Protein AF-A0A933TVD3-F1 (afdb_monomer_lite)

Secondary structure (DSSP, 8-state):
--HHHHTTSPEE--SSTT--EE---TTTHHHHHHT--S----------TT------SSSTTTT--HHHHHHHHHHHHHH-HHHHHHHHHHTHHHHHHHHHHHHH---GGGT--HHHHHHHHHHHHHHHHTSS-SSPPP--------

Structure (mmCIF, N/CA/C/O backbone):
data_AF-A0A933TVD3-F1
#
_entry.id   AF-A0A933TVD3-F1
#
loop_
_atom_site.group_PDB
_atom_site.id
_atom_site.type_symbol
_atom_site.label_atom_id
_atom_site.label_alt_id
_atom_site.label_comp_id
_atom_site.label_asym_id
_atom_site.label_entity_id
_atom_site.label_seq_id
_atom_site.pdbx_PDB_ins_code
_atom_site.Cartn_x
_atom_site.Cartn_y
_atom_site.Cartn_z
_atom_site.occupancy
_atom_site.B_iso_or_equiv
_atom_site.auth_seq_id
_atom_site.auth_comp_id
_atom_site.auth_asym_id
_atom_site.auth_atom_id
_atom_site.pdbx_PDB_model_num
ATOM 1 N N . MET A 1 1 ? -7.418 5.353 22.417 1.00 79.50 1 MET A N 1
ATOM 2 C CA . MET A 1 1 ? -8.799 5.207 22.916 1.00 79.50 1 MET A CA 1
ATOM 3 C C . MET A 1 1 ? -8.735 5.304 24.426 1.00 79.50 1 MET A C 1
ATOM 5 O O . MET A 1 1 ? -7.787 4.794 25.012 1.00 79.50 1 MET A O 1
ATOM 9 N N . GLN A 1 2 ? -9.725 5.926 25.057 1.00 85.12 2 GLN A N 1
ATOM 10 C CA . GLN A 1 2 ? -9.740 6.105 26.510 1.00 85.12 2 GLN A CA 1
ATOM 11 C C . GLN A 1 2 ? -9.954 4.766 27.234 1.00 85.12 2 GLN A C 1
ATOM 13 O O . GLN A 1 2 ? -10.923 4.059 26.953 1.00 85.12 2 GLN A O 1
ATOM 18 N N . GLU A 1 3 ? -9.098 4.452 28.214 1.00 81.25 3 GLU A N 1
ATOM 19 C CA . GLU A 1 3 ? -9.177 3.216 29.019 1.00 81.25 3 GLU A CA 1
ATOM 20 C C . GLU A 1 3 ? -10.544 3.036 29.700 1.00 81.25 3 GLU A C 1
ATOM 22 O O . GLU A 1 3 ? -11.077 1.931 29.788 1.00 81.25 3 GLU A O 1
ATOM 27 N N . ILE A 1 4 ? -11.155 4.144 30.130 1.00 88.00 4 ILE A N 1
ATOM 28 C CA . ILE A 1 4 ? -12.476 4.146 30.767 1.00 88.00 4 ILE A CA 1
ATOM 29 C C . ILE A 1 4 ? -13.550 3.636 29.798 1.00 88.00 4 ILE A C 1
ATOM 31 O O . ILE A 1 4 ? -14.409 2.851 30.194 1.00 88.00 4 ILE A O 1
ATOM 35 N N . TYR A 1 5 ? -13.499 4.045 28.528 1.00 90.75 5 TYR A N 1
ATOM 36 C CA . TYR A 1 5 ? -14.510 3.673 27.543 1.00 90.75 5 TYR A CA 1
ATOM 37 C C . TYR A 1 5 ? -14.420 2.189 27.172 1.00 90.75 5 TYR A C 1
ATOM 39 O O . TYR A 1 5 ? -15.427 1.484 27.228 1.00 90.75 5 TYR A O 1
ATOM 47 N N . ILE A 1 6 ? -13.211 1.696 26.871 1.00 90.19 6 ILE A N 1
ATOM 48 C CA . ILE A 1 6 ? -13.007 0.296 26.468 1.00 90.19 6 ILE A CA 1
ATOM 49 C C . ILE A 1 6 ? -13.354 -0.691 27.596 1.00 90.19 6 ILE A C 1
ATOM 51 O O . ILE A 1 6 ? -13.834 -1.786 27.321 1.00 90.19 6 ILE A O 1
ATOM 55 N N . SER A 1 7 ? -13.209 -0.285 28.867 1.00 90.12 7 SER A N 1
ATOM 56 C CA . SER A 1 7 ? -13.529 -1.122 30.038 1.00 90.12 7 SER A CA 1
ATOM 57 C C . SER A 1 7 ? -15.007 -1.524 30.159 1.00 90.12 7 SER A C 1
ATOM 59 O O . SER A 1 7 ? -15.335 -2.433 30.922 1.00 90.12 7 SER A O 1
ATOM 61 N N . ARG A 1 8 ? -15.903 -0.871 29.403 1.00 92.44 8 ARG A N 1
ATOM 62 C CA . ARG A 1 8 ? -17.331 -1.219 29.314 1.00 92.44 8 ARG A CA 1
ATOM 63 C C . ARG A 1 8 ? -17.570 -2.535 28.571 1.00 92.44 8 ARG A C 1
ATOM 65 O O . ARG A 1 8 ? -18.613 -3.153 28.770 1.00 92.44 8 ARG A O 1
ATOM 72 N N . PHE A 1 9 ? -16.630 -2.944 27.721 1.00 92.62 9 PHE A N 1
ATOM 73 C CA . PHE A 1 9 ? -16.721 -4.158 26.920 1.00 92.62 9 PHE A CA 1
ATOM 74 C C . PHE A 1 9 ? -15.899 -5.279 27.560 1.00 92.62 9 PHE A C 1
ATOM 76 O O . PHE A 1 9 ? -14.809 -5.061 28.089 1.00 92.62 9 PHE A O 1
ATOM 83 N N . GLU A 1 10 ? -16.418 -6.504 27.512 1.00 90.94 10 GLU A N 1
ATOM 84 C CA . GLU A 1 10 ? -15.712 -7.667 28.044 1.00 90.94 10 GLU A CA 1
ATOM 85 C C . GLU A 1 10 ? -14.478 -7.975 27.186 1.00 90.94 10 GLU A C 1
ATOM 87 O O . GLU A 1 10 ? -14.599 -8.252 25.991 1.00 90.94 10 GLU A O 1
ATOM 92 N N . ARG A 1 11 ? -13.297 -7.958 27.814 1.00 90.06 11 ARG A N 1
ATOM 93 C CA . ARG A 1 11 ? -12.046 -8.423 27.208 1.00 90.06 11 ARG A CA 1
ATOM 94 C C . ARG A 1 11 ? -12.039 -9.943 27.170 1.00 90.06 11 ARG A C 1
ATOM 96 O O . ARG A 1 11 ? -12.196 -10.592 28.206 1.00 90.06 11 ARG A O 1
ATOM 103 N N . ARG A 1 12 ? -11.801 -10.510 25.994 1.00 90.00 12 ARG A N 1
ATOM 104 C CA . ARG A 1 12 ? -11.774 -11.956 25.774 1.00 90.00 12 ARG A CA 1
ATOM 105 C C . ARG A 1 12 ? -10.486 -12.374 25.078 1.00 90.00 12 ARG A C 1
ATOM 107 O O . ARG A 1 12 ? -9.921 -11.621 24.297 1.00 90.00 12 ARG A O 1
ATOM 114 N N . VAL A 1 13 ? -10.052 -13.600 25.347 1.00 88.56 13 VAL A N 1
ATOM 115 C CA . VAL A 1 13 ? -8.983 -14.287 24.610 1.00 88.56 13 VAL A CA 1
ATOM 116 C C . VAL A 1 13 ? -9.616 -15.553 24.051 1.00 88.56 13 VAL A C 1
ATOM 118 O O . VAL A 1 13 ? -9.774 -16.539 24.769 1.00 88.56 13 VAL A O 1
ATOM 121 N N . VAL A 1 14 ? -10.095 -15.484 22.809 1.00 82.12 14 VAL A N 1
ATOM 122 C CA . VAL A 1 14 ? -10.831 -16.586 22.156 1.00 82.12 14 VAL A CA 1
ATOM 123 C C . VAL A 1 14 ? -9.992 -17.334 21.112 1.00 82.12 14 VAL A C 1
ATOM 125 O O . VAL A 1 14 ? -10.463 -18.322 20.552 1.00 82.12 14 VAL A O 1
ATOM 128 N N . GLY A 1 15 ? -8.744 -16.903 20.895 1.00 78.81 15 GLY A N 1
ATOM 129 C CA . GLY A 1 15 ? -7.758 -17.527 20.012 1.00 78.81 15 GLY A CA 1
ATOM 130 C C . GLY A 1 15 ? -6.432 -17.809 20.725 1.00 78.81 15 GLY A C 1
ATOM 131 O O . GLY A 1 15 ? -6.414 -18.307 21.854 1.00 78.81 15 GLY A O 1
ATOM 132 N N . GLY A 1 16 ? -5.315 -17.508 20.059 1.00 76.12 16 GLY A N 1
ATOM 133 C CA . GLY A 1 16 ? -3.992 -17.539 20.681 1.00 76.12 16 GLY A CA 1
ATOM 134 C C . GLY A 1 16 ? -3.865 -16.519 21.819 1.00 76.12 16 GLY A C 1
ATOM 135 O O . GLY A 1 16 ? -4.622 -15.550 21.892 1.00 76.12 16 GLY A O 1
ATOM 136 N N . ARG A 1 17 ? -2.926 -16.747 22.745 1.00 80.31 17 ARG A N 1
ATOM 137 C CA . ARG A 1 17 ? -2.745 -15.901 23.948 1.00 80.31 17 ARG A CA 1
ATOM 138 C C . ARG A 1 17 ? -2.288 -14.480 23.606 1.00 80.31 17 ARG A C 1
ATOM 140 O O . ARG A 1 17 ? -2.377 -13.597 24.450 1.00 80.31 17 ARG A O 1
ATOM 147 N N . GLU A 1 18 ? -1.792 -14.299 22.393 1.00 81.00 18 GLU A N 1
ATOM 148 C CA . GLU A 1 18 ? -1.353 -13.060 21.771 1.00 81.00 18 GLU A CA 1
ATOM 149 C C . GLU A 1 18 ? -2.507 -12.184 21.257 1.00 81.00 18 GLU A C 1
ATOM 151 O O . GLU A 1 18 ? -2.294 -11.007 20.972 1.00 81.00 18 GLU A O 1
ATOM 156 N N . HIS A 1 19 ? -3.726 -12.728 21.150 1.00 81.44 19 HIS A N 1
ATOM 157 C CA . HIS A 1 19 ? -4.873 -12.022 20.587 1.00 81.44 19 HIS A CA 1
ATOM 158 C C . HIS A 1 19 ? -5.955 -11.766 21.631 1.00 81.44 19 HIS A C 1
ATOM 160 O O . HIS A 1 19 ? -6.497 -12.679 22.257 1.00 81.44 19 HIS A O 1
ATOM 166 N N . GLU A 1 20 ? -6.301 -10.493 21.775 1.00 88.25 20 GLU A N 1
ATOM 167 C CA . GLU A 1 20 ? -7.333 -10.025 22.685 1.00 88.25 20 GLU A CA 1
ATOM 168 C C . GLU A 1 20 ? -8.449 -9.369 21.896 1.00 88.25 20 GLU A C 1
ATOM 170 O O . GLU A 1 20 ? -8.211 -8.588 20.977 1.00 88.25 20 GLU A O 1
ATOM 175 N N . GLU A 1 21 ? -9.678 -9.680 22.276 1.00 90.69 21 GLU A N 1
ATOM 176 C CA . GLU A 1 21 ? -10.865 -9.254 21.562 1.00 90.69 21 GLU A CA 1
ATOM 177 C C . GLU A 1 21 ? -11.835 -8.543 22.497 1.00 90.69 21 GLU A C 1
ATOM 179 O O . GLU A 1 21 ? -12.071 -8.972 23.630 1.00 90.69 21 GLU A O 1
ATOM 184 N N . PHE A 1 22 ? -12.444 -7.481 21.978 1.00 91.00 22 PHE A N 1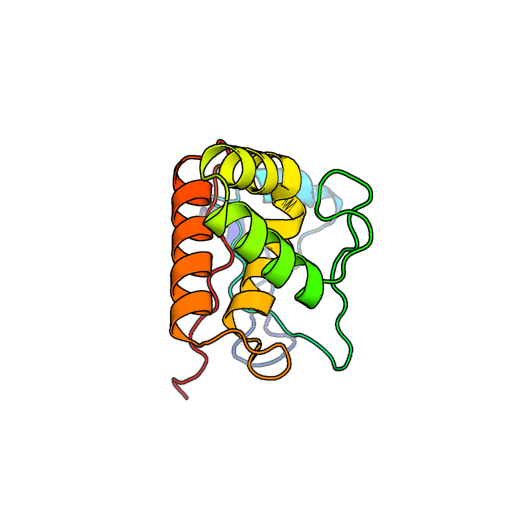
ATOM 185 C CA . PHE A 1 22 ? -13.607 -6.830 22.565 1.00 91.00 22 PHE A CA 1
ATOM 186 C C . PHE A 1 22 ? -14.784 -7.022 21.618 1.00 91.00 22 PHE A C 1
ATOM 188 O O . PHE A 1 22 ? -14.695 -6.716 20.429 1.00 91.00 22 PHE A O 1
ATOM 195 N N . TRP A 1 23 ? -15.889 -7.552 22.133 1.00 92.06 23 TRP A N 1
ATOM 196 C CA . TRP A 1 23 ? -17.082 -7.802 21.330 1.00 92.06 23 TRP A CA 1
ATOM 197 C C . TRP A 1 23 ? -18.045 -6.630 21.479 1.00 92.06 23 TRP A C 1
ATOM 199 O O . TRP A 1 23 ? -18.711 -6.484 22.502 1.00 92.06 23 TRP A O 1
ATOM 209 N N . ILE A 1 24 ? -18.082 -5.781 20.454 1.00 92.75 24 ILE A N 1
ATOM 210 C CA . ILE A 1 24 ? -18.886 -4.558 20.437 1.00 92.75 24 ILE A CA 1
ATOM 211 C C . ILE A 1 24 ? -20.259 -4.868 19.825 1.00 92.75 24 ILE A C 1
ATOM 213 O O . ILE A 1 24 ? -20.307 -5.408 18.713 1.00 92.75 24 ILE A O 1
ATOM 217 N N . PRO A 1 25 ? -21.377 -4.545 20.502 1.00 94.31 25 PRO A N 1
ATOM 218 C CA . PRO A 1 25 ? -22.705 -4.641 19.906 1.00 94.31 25 PRO A CA 1
ATOM 219 C C . PRO A 1 25 ? -22.787 -3.846 18.598 1.00 94.31 25 PRO A C 1
ATOM 221 O O . PRO A 1 25 ? -22.247 -2.745 18.487 1.00 94.31 25 PRO A O 1
ATOM 224 N N . ALA A 1 26 ? -23.453 -4.406 17.586 1.00 95.06 26 ALA A N 1
ATOM 225 C CA . ALA A 1 26 ? -23.484 -3.819 16.244 1.00 95.06 26 ALA A CA 1
ATOM 226 C C . ALA A 1 26 ? -24.103 -2.406 16.221 1.00 95.06 26 ALA A C 1
ATOM 228 O O . ALA A 1 26 ? -23.708 -1.563 15.416 1.00 95.06 26 ALA A O 1
ATOM 229 N N . ASP A 1 27 ? -25.054 -2.146 17.112 1.00 95.81 27 ASP A N 1
ATOM 230 C CA . ASP A 1 27 ? -25.714 -0.860 17.331 1.00 95.81 27 ASP A CA 1
ATOM 231 C C . ASP A 1 27 ? -24.819 0.182 18.027 1.00 95.81 27 ASP A C 1
ATOM 233 O O . ASP A 1 27 ? -25.010 1.380 17.813 1.00 95.81 27 ASP A O 1
ATOM 237 N N . GLU A 1 28 ? -23.792 -0.248 18.765 1.00 95.00 28 GLU A N 1
ATOM 238 C CA . GLU A 1 28 ? -22.808 0.628 19.420 1.00 95.00 28 GLU A CA 1
ATOM 239 C C . GLU A 1 28 ? -21.582 0.934 18.534 1.00 95.00 28 GLU A C 1
ATOM 241 O O . GLU A 1 28 ? -20.780 1.802 18.876 1.00 95.00 28 GLU A O 1
ATOM 246 N N . LEU A 1 29 ? -21.430 0.292 17.364 1.00 92.94 29 LEU A N 1
ATOM 247 C CA . LEU A 1 29 ? -20.234 0.424 16.508 1.00 92.94 29 LEU A CA 1
ATOM 248 C C . LEU A 1 29 ? -19.903 1.868 16.109 1.00 92.94 29 LEU A C 1
ATOM 250 O O . LEU A 1 29 ? -18.732 2.237 16.046 1.00 92.94 29 LEU A O 1
ATOM 254 N N . ASN A 1 30 ? -20.912 2.697 15.835 1.00 93.94 30 ASN A N 1
ATOM 255 C CA . ASN A 1 30 ? -20.679 4.098 15.475 1.00 93.94 30 ASN A CA 1
ATOM 256 C C . ASN A 1 30 ? -20.116 4.902 16.656 1.00 93.94 30 ASN A C 1
ATOM 258 O O . ASN A 1 30 ? -19.183 5.685 16.474 1.00 93.94 30 ASN A O 1
ATOM 262 N N . GLU A 1 31 ? -20.657 4.691 17.860 1.00 94.19 31 GLU A N 1
ATOM 263 C CA . GLU A 1 31 ? -20.141 5.307 19.085 1.00 94.19 31 GLU A CA 1
ATOM 264 C C . GLU A 1 31 ? -18.722 4.802 19.355 1.00 94.19 31 GLU A C 1
ATOM 266 O O . GLU A 1 31 ? -17.815 5.608 19.560 1.00 94.19 31 GLU A O 1
ATOM 271 N N . PHE A 1 32 ? -18.499 3.493 19.252 1.00 93.44 32 PHE A N 1
ATOM 272 C CA . PHE A 1 32 ? -17.188 2.884 19.444 1.00 93.44 32 PHE A CA 1
ATOM 273 C C . PHE A 1 32 ? -16.133 3.471 18.501 1.00 93.44 32 PHE A C 1
ATOM 275 O O . PHE A 1 32 ? -15.078 3.919 18.952 1.00 93.44 32 PHE A O 1
ATOM 282 N N . ASN A 1 33 ? -16.445 3.557 17.204 1.00 92.00 33 ASN A N 1
ATOM 283 C CA . ASN A 1 33 ? -15.545 4.123 16.200 1.00 92.00 33 ASN A CA 1
ATOM 284 C C . ASN A 1 33 ? -15.188 5.587 16.492 1.00 92.00 33 ASN A C 1
ATOM 286 O O . ASN A 1 33 ? -14.063 5.999 16.220 1.00 92.00 33 ASN A O 1
ATOM 290 N N . SER A 1 34 ? -16.103 6.367 17.083 1.00 91.88 34 SER A N 1
ATOM 291 C CA . SER A 1 34 ? -15.826 7.761 17.464 1.00 91.88 34 SER A CA 1
ATOM 292 C C . SER A 1 34 ? -14.842 7.906 18.634 1.00 91.88 34 SER A C 1
ATOM 294 O O . SER A 1 34 ? -14.249 8.970 18.799 1.00 91.88 34 SER A O 1
ATOM 296 N N . HIS A 1 35 ? -14.637 6.840 19.416 1.00 92.56 35 HIS A N 1
ATOM 297 C CA . HIS A 1 35 ? -13.692 6.798 20.535 1.00 92.56 35 HIS A CA 1
ATOM 298 C C . HIS A 1 35 ? -12.318 6.220 20.150 1.00 92.56 35 HIS A C 1
ATOM 300 O O . HIS A 1 35 ? -11.411 6.179 20.991 1.00 92.56 35 HIS A O 1
ATOM 306 N N . ILE A 1 36 ? -12.137 5.756 18.906 1.00 90.00 36 ILE A N 1
ATOM 307 C CA . ILE A 1 36 ? -10.821 5.351 18.401 1.00 90.00 36 ILE A CA 1
ATOM 308 C C . ILE A 1 36 ? -9.945 6.605 18.324 1.00 90.00 36 ILE A C 1
ATOM 310 O O . ILE A 1 36 ? -10.275 7.580 17.657 1.00 90.00 36 ILE A O 1
ATOM 314 N N . GLU A 1 37 ? -8.814 6.572 19.025 1.00 89.19 37 GLU A N 1
ATOM 315 C CA . GLU A 1 37 ? -7.814 7.640 18.977 1.00 89.19 37 GLU A CA 1
ATOM 316 C C . GLU A 1 37 ? -6.616 7.131 18.183 1.00 89.19 37 GLU A C 1
ATOM 318 O O . GLU A 1 37 ? -6.153 6.015 18.423 1.00 89.19 37 GLU A O 1
ATOM 323 N N . GLY A 1 38 ? -6.102 7.956 17.273 1.00 86.50 38 GLY A N 1
ATOM 324 C CA . GLY A 1 38 ? -5.051 7.555 16.340 1.00 86.50 38 GLY A CA 1
ATOM 325 C C . GLY A 1 38 ? -5.603 6.908 15.068 1.00 86.50 38 GLY A C 1
ATOM 326 O O . GLY A 1 38 ? -6.799 6.963 14.787 1.00 86.50 38 GLY A O 1
ATOM 327 N N . CYS A 1 39 ? -4.705 6.337 14.269 1.00 86.31 39 CYS A N 1
ATOM 328 C CA . CYS A 1 39 ? -5.054 5.651 13.027 1.00 86.31 39 CYS A CA 1
ATOM 329 C C . CYS A 1 39 ? -5.077 4.137 13.246 1.00 86.31 39 CYS A C 1
ATOM 331 O O . CYS A 1 39 ? -4.295 3.610 14.033 1.00 86.31 39 CYS A O 1
ATOM 333 N N . ILE A 1 40 ? -5.941 3.439 12.510 1.00 87.38 40 ILE A N 1
ATOM 334 C CA . ILE A 1 40 ? -5.839 1.986 12.367 1.00 87.38 40 ILE A CA 1
ATOM 335 C C . ILE A 1 40 ? -4.642 1.707 11.456 1.00 87.38 40 ILE A C 1
ATOM 337 O O . ILE A 1 40 ? -4.568 2.242 10.347 1.00 87.38 40 ILE A O 1
ATOM 341 N N . GLU A 1 41 ? -3.705 0.892 11.930 1.00 88.38 41 GLU A N 1
ATOM 342 C CA . GLU A 1 41 ? -2.495 0.523 11.197 1.00 88.38 41 GLU A CA 1
ATOM 343 C C . GLU A 1 41 ? -2.556 -0.946 10.763 1.00 88.38 41 GLU A C 1
ATOM 345 O O . GLU A 1 41 ? -3.170 -1.781 11.424 1.00 88.38 41 GLU A O 1
ATOM 350 N N . VAL A 1 42 ? -1.920 -1.252 9.632 1.00 91.06 42 VAL A N 1
ATOM 351 C CA . VAL A 1 42 ? -1.696 -2.627 9.170 1.00 91.06 42 VAL A CA 1
ATOM 352 C C . VAL A 1 42 ? -0.297 -3.037 9.614 1.00 91.06 42 VAL A C 1
ATOM 354 O O . VAL A 1 42 ? 0.683 -2.439 9.157 1.00 91.06 42 VAL A O 1
ATOM 357 N N . ASP A 1 43 ? -0.223 -4.038 10.489 1.00 89.38 43 ASP A N 1
ATOM 358 C CA . ASP A 1 43 ? 1.002 -4.533 11.129 1.00 89.38 43 ASP A CA 1
ATOM 359 C C . ASP A 1 43 ? 1.557 -5.820 10.494 1.00 89.38 43 ASP A C 1
ATOM 361 O O . ASP A 1 43 ? 2.752 -6.101 10.605 1.00 89.38 43 ASP A O 1
ATOM 365 N N . ALA A 1 44 ? 0.710 -6.580 9.800 1.00 90.31 44 ALA A N 1
ATOM 366 C CA . ALA A 1 44 ? 1.060 -7.793 9.073 1.00 90.31 44 ALA A CA 1
ATOM 367 C C . ALA A 1 44 ? 0.216 -7.940 7.797 1.00 90.31 44 ALA A C 1
ATOM 369 O O . ALA A 1 44 ? -0.946 -7.533 7.735 1.00 90.31 44 ALA A O 1
ATOM 370 N N . ALA A 1 45 ? 0.798 -8.558 6.770 1.00 92.94 45 ALA A N 1
ATOM 371 C CA . ALA A 1 45 ? 0.106 -8.924 5.542 1.00 92.94 45 ALA A CA 1
ATOM 372 C C . ALA A 1 45 ? 0.557 -10.319 5.099 1.00 92.94 45 ALA A C 1
ATOM 374 O O . ALA A 1 45 ? 1.722 -10.668 5.235 1.00 92.94 45 ALA A O 1
ATOM 375 N N . TYR A 1 46 ? -0.371 -11.118 4.574 1.00 92.12 46 TYR A N 1
ATOM 376 C CA . TYR A 1 46 ? -0.105 -12.506 4.198 1.00 92.12 46 TYR A CA 1
ATOM 377 C C . TYR A 1 46 ? -0.537 -12.743 2.755 1.00 92.12 46 TYR A C 1
ATOM 379 O O . TYR A 1 46 ? -1.702 -12.548 2.399 1.00 92.12 46 TYR A O 1
ATOM 387 N N . PHE A 1 47 ? 0.401 -13.188 1.919 1.00 94.00 47 PHE A N 1
ATOM 388 C CA . PHE A 1 47 ? 0.193 -13.331 0.481 1.00 94.00 47 PHE A CA 1
ATOM 389 C C . PHE A 1 47 ? 0.271 -14.798 0.059 1.00 94.00 47 PHE A C 1
ATOM 391 O O . PHE A 1 47 ? 1.288 -15.469 0.221 1.00 94.00 47 PHE A O 1
ATOM 398 N N . GLY A 1 48 ? -0.829 -15.312 -0.492 1.00 92.38 48 GLY A N 1
ATOM 399 C CA . GLY A 1 48 ? -0.898 -16.680 -0.998 1.00 92.38 48 GLY A CA 1
ATOM 400 C C . GLY A 1 48 ? -0.160 -16.871 -2.326 1.00 92.38 48 GLY A C 1
ATOM 401 O O . GLY A 1 48 ? 0.140 -15.922 -3.055 1.00 92.38 48 GLY A O 1
ATOM 402 N N . ARG A 1 49 ? 0.075 -18.135 -2.696 1.00 92.19 49 ARG A N 1
ATOM 403 C CA . ARG A 1 49 ? 0.625 -18.481 -4.013 1.00 92.19 49 ARG A CA 1
ATOM 404 C C . ARG A 1 49 ? -0.278 -17.938 -5.124 1.00 92.19 49 ARG A C 1
ATOM 406 O O . ARG A 1 49 ? -1.471 -18.221 -5.141 1.00 92.19 49 ARG A O 1
ATOM 413 N N . GLY A 1 50 ? 0.311 -17.220 -6.079 1.00 91.44 50 GLY A N 1
ATOM 414 C CA . GLY A 1 50 ? -0.432 -16.631 -7.196 1.00 91.44 50 GLY A CA 1
ATOM 415 C C . GLY A 1 50 ? -1.214 -15.370 -6.824 1.00 91.44 50 GLY A C 1
ATOM 416 O O . GLY A 1 50 ? -2.140 -15.007 -7.545 1.00 91.44 50 GLY A O 1
ATOM 417 N N . PHE A 1 51 ? -0.865 -14.710 -5.714 1.00 96.12 51 PHE A N 1
ATOM 418 C CA . PHE A 1 51 ? -1.399 -13.395 -5.383 1.00 96.12 51 PHE A CA 1
ATOM 419 C C . PHE A 1 51 ? -1.200 -12.420 -6.553 1.00 96.12 51 PHE A C 1
ATOM 421 O O . PHE A 1 51 ? -0.076 -12.123 -6.949 1.00 96.12 51 PHE A O 1
ATOM 428 N N . ALA A 1 52 ? -2.309 -11.933 -7.109 1.00 96.50 52 ALA A N 1
ATOM 429 C CA . ALA A 1 52 ? -2.304 -10.965 -8.204 1.00 96.50 52 ALA A CA 1
ATOM 430 C C . ALA A 1 52 ? -2.496 -9.518 -7.720 1.00 96.50 52 ALA A C 1
ATOM 432 O O . ALA A 1 52 ? -2.193 -8.586 -8.461 1.00 96.50 52 ALA A O 1
ATOM 433 N N . GLY A 1 53 ? -2.989 -9.328 -6.492 1.00 96.25 53 GLY A N 1
ATOM 434 C CA . GLY A 1 53 ? -3.424 -8.028 -5.988 1.00 96.25 53 GLY A CA 1
ATOM 435 C C . GLY A 1 53 ? -4.697 -7.496 -6.658 1.00 96.25 53 GLY A C 1
ATOM 436 O O . GLY A 1 53 ? -5.337 -8.161 -7.474 1.00 96.25 53 GLY A O 1
ATOM 437 N N . GLU A 1 54 ? -5.081 -6.276 -6.292 1.00 96.56 54 GLU A N 1
ATOM 438 C CA . GLU A 1 54 ? -6.029 -5.459 -7.044 1.00 96.56 54 GLU A CA 1
ATOM 439 C C . GLU A 1 54 ? -5.505 -5.228 -8.467 1.00 96.56 54 GLU A C 1
ATOM 441 O O . GLU A 1 54 ? -4.339 -4.890 -8.660 1.00 96.56 54 GLU A O 1
ATOM 446 N N . ILE A 1 55 ? -6.380 -5.372 -9.464 1.00 97.94 55 ILE A N 1
ATOM 447 C CA . ILE A 1 55 ? -6.075 -5.068 -10.864 1.00 97.94 55 ILE A CA 1
ATOM 448 C C . ILE A 1 55 ? -6.727 -3.726 -11.218 1.00 97.94 55 ILE A C 1
ATOM 450 O O . ILE A 1 55 ? -7.946 -3.683 -11.416 1.00 97.94 55 ILE A O 1
ATOM 454 N N . PRO A 1 56 ? -5.960 -2.625 -11.317 1.00 97.19 56 PRO A N 1
ATOM 455 C CA . PRO A 1 56 ? -6.521 -1.313 -11.598 1.00 97.19 56 PRO A CA 1
ATOM 456 C C . PRO A 1 56 ? -7.149 -1.269 -12.988 1.00 97.19 56 PRO A C 1
ATOM 458 O O . PRO A 1 56 ? -6.724 -1.959 -13.919 1.00 97.19 56 PRO A O 1
ATOM 461 N N . THR A 1 57 ? -8.146 -0.408 -13.163 1.00 96.69 57 THR A N 1
ATOM 462 C CA . THR A 1 57 ? -8.822 -0.197 -14.455 1.00 96.69 57 THR A CA 1
ATOM 463 C C . THR A 1 57 ? -8.397 1.099 -15.150 1.00 96.69 57 THR A C 1
ATOM 465 O O . THR A 1 57 ? -8.828 1.358 -16.278 1.00 96.69 57 THR A O 1
ATOM 468 N N . ALA A 1 58 ? -7.527 1.889 -14.516 1.00 93.75 58 ALA A N 1
ATOM 469 C CA . ALA A 1 58 ? -7.136 3.228 -14.941 1.00 93.75 58 ALA A CA 1
ATOM 470 C C . ALA A 1 58 ? -5.613 3.434 -14.924 1.00 93.75 58 ALA A C 1
ATOM 472 O O . ALA A 1 58 ? -4.883 2.671 -14.292 1.00 93.75 58 ALA A O 1
ATOM 473 N N . LEU A 1 59 ? -5.180 4.502 -15.604 1.00 94.94 59 LEU A N 1
ATOM 474 C CA . LEU A 1 59 ? -3.788 4.954 -15.712 1.00 94.94 59 LEU A CA 1
ATOM 475 C C . LEU A 1 59 ? -2.821 3.861 -16.206 1.00 94.94 59 LEU A C 1
ATOM 477 O O . LEU A 1 59 ? -3.236 2.912 -16.881 1.00 94.94 59 LEU A O 1
ATOM 481 N N . ASN A 1 60 ? -1.526 4.018 -15.932 1.00 96.94 60 ASN A N 1
ATOM 482 C CA . ASN A 1 60 ? -0.495 3.112 -16.425 1.00 96.94 60 ASN A CA 1
ATOM 483 C C . ASN A 1 60 ? -0.563 1.742 -15.735 1.00 96.94 60 ASN A C 1
ATOM 485 O O . ASN A 1 60 ? -0.225 0.728 -16.356 1.00 96.94 60 ASN A O 1
ATOM 489 N N . LEU A 1 61 ? -1.083 1.676 -14.504 1.00 97.69 61 LEU A N 1
ATOM 490 C CA . LEU A 1 61 ? -1.291 0.415 -13.780 1.00 97.69 61 LEU A CA 1
ATOM 491 C C . LEU A 1 61 ? -2.473 -0.424 -14.292 1.00 97.69 61 LEU A C 1
ATOM 493 O O . LEU A 1 61 ? -2.652 -1.564 -13.857 1.00 97.69 61 LEU A O 1
ATOM 497 N N . LYS A 1 62 ? -3.263 0.089 -15.245 1.00 98.00 62 LYS A N 1
ATOM 498 C CA . LYS A 1 62 ? -4.415 -0.622 -15.807 1.00 98.00 62 LYS A CA 1
ATOM 499 C C . LYS A 1 62 ? -4.061 -2.041 -16.268 1.00 98.00 62 LYS A C 1
ATOM 501 O O . LYS A 1 62 ? -3.161 -2.232 -17.092 1.00 98.00 62 LYS A O 1
ATOM 506 N N . GLY A 1 63 ? -4.828 -3.021 -15.788 1.00 98.25 63 GLY A N 1
ATOM 507 C CA . GLY A 1 63 ? -4.733 -4.426 -16.198 1.00 98.25 63 GLY A CA 1
ATOM 508 C C . GLY A 1 63 ? -3.472 -5.152 -15.719 1.00 98.25 63 GLY A C 1
ATOM 509 O O . GLY A 1 63 ? -3.193 -6.250 -16.200 1.00 98.25 63 GLY A O 1
ATOM 510 N N . LYS A 1 64 ? -2.690 -4.547 -14.819 1.00 98.31 64 LYS A N 1
ATOM 511 C CA . LYS A 1 64 ? -1.452 -5.125 -14.288 1.00 98.31 64 LYS A CA 1
ATOM 512 C C . LYS A 1 64 ? -1.711 -5.742 -12.922 1.00 98.31 64 LYS A C 1
ATOM 514 O O . LYS A 1 64 ? -2.390 -5.135 -12.103 1.00 98.31 64 LYS A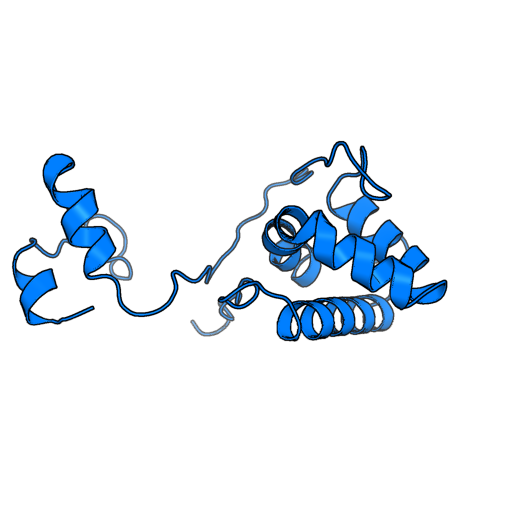 O 1
ATOM 519 N N . ASP A 1 65 ? -1.161 -6.930 -12.701 1.00 98.06 65 ASP A N 1
ATOM 520 C CA . ASP A 1 65 ? -1.039 -7.538 -11.372 1.00 98.06 65 ASP A CA 1
ATOM 521 C C . ASP A 1 65 ? 0.041 -6.830 -10.545 1.00 98.06 65 ASP A C 1
ATOM 523 O O . ASP A 1 65 ? 0.803 -6.018 -11.075 1.00 98.06 65 ASP A O 1
ATOM 527 N N . ALA A 1 66 ? 0.108 -7.126 -9.248 1.00 97.75 66 ALA A N 1
ATOM 528 C CA . ALA A 1 66 ? 1.036 -6.491 -8.318 1.00 97.75 66 ALA A CA 1
ATOM 529 C C . ALA A 1 66 ? 2.500 -6.552 -8.796 1.00 97.75 66 ALA A C 1
ATOM 531 O O . ALA A 1 66 ? 3.235 -5.583 -8.610 1.00 97.75 66 ALA A O 1
ATOM 532 N N . ILE A 1 67 ? 2.914 -7.634 -9.466 1.00 97.50 67 ILE A N 1
ATOM 533 C CA . ILE A 1 67 ? 4.275 -7.772 -10.002 1.00 97.50 67 ILE A CA 1
ATOM 534 C C . ILE A 1 67 ? 4.498 -6.790 -11.156 1.00 97.50 67 ILE A C 1
ATOM 536 O O . ILE A 1 67 ? 5.424 -5.976 -11.129 1.00 97.50 67 ILE A O 1
ATOM 540 N N . LYS A 1 68 ? 3.609 -6.807 -12.154 1.00 98.12 68 LYS A N 1
ATOM 541 C CA . LYS A 1 68 ? 3.681 -5.906 -13.316 1.00 98.12 68 LYS A CA 1
ATOM 542 C C . LYS A 1 68 ? 3.494 -4.442 -12.932 1.00 98.12 68 LYS A C 1
ATOM 544 O O . LYS A 1 68 ? 4.004 -3.566 -13.626 1.00 98.12 68 LYS A O 1
ATOM 549 N N . GLN A 1 69 ? 2.744 -4.157 -11.870 1.00 98.31 69 GLN A N 1
ATOM 550 C CA . GLN A 1 69 ? 2.597 -2.805 -11.339 1.00 98.31 69 GLN A CA 1
ATOM 551 C C . GLN A 1 69 ? 3.935 -2.270 -10.836 1.00 98.31 69 GLN A C 1
ATOM 553 O O . GLN A 1 69 ? 4.286 -1.146 -11.180 1.00 98.31 69 GLN A O 1
ATOM 558 N N . PHE A 1 70 ? 4.697 -3.073 -10.088 1.00 98.25 70 PHE A N 1
ATOM 559 C CA . PHE A 1 70 ? 5.997 -2.659 -9.563 1.00 98.25 70 PHE A CA 1
ATOM 560 C C . PHE A 1 70 ? 6.991 -2.342 -10.689 1.00 98.25 70 PHE A C 1
ATOM 562 O O . PHE A 1 70 ? 7.601 -1.274 -10.694 1.00 98.25 70 PHE A O 1
ATOM 569 N N . ASP A 1 71 ? 7.076 -3.205 -11.706 1.00 97.94 71 ASP A N 1
ATOM 570 C CA . ASP A 1 71 ? 7.927 -2.950 -12.877 1.00 97.94 71 ASP A CA 1
ATOM 571 C C . ASP A 1 71 ? 7.465 -1.718 -13.678 1.00 97.94 71 ASP A C 1
ATOM 573 O O . ASP A 1 71 ? 8.275 -0.894 -14.099 1.00 97.94 71 ASP A O 1
ATOM 577 N N . CYS A 1 72 ? 6.150 -1.524 -13.822 1.00 98.00 72 CYS A N 1
ATOM 578 C CA . CYS A 1 72 ? 5.594 -0.328 -14.454 1.00 98.00 72 CYS A CA 1
ATOM 579 C C . CYS A 1 72 ? 5.970 0.949 -13.689 1.00 98.00 72 CYS A C 1
ATOM 581 O O . CYS A 1 72 ? 6.371 1.933 -14.307 1.00 98.00 72 CYS A O 1
ATOM 583 N N . LEU A 1 73 ? 5.864 0.940 -12.358 1.00 98.19 73 LEU A N 1
ATOM 584 C CA . LEU A 1 73 ? 6.248 2.069 -11.512 1.00 98.19 73 LEU A CA 1
ATOM 585 C C . LEU A 1 73 ? 7.745 2.371 -11.618 1.00 98.19 73 LEU A C 1
ATOM 587 O O . LEU A 1 73 ? 8.104 3.542 -11.709 1.00 98.19 73 LEU A O 1
ATOM 591 N N . ARG A 1 74 ? 8.598 1.341 -11.684 1.00 97.50 74 ARG A N 1
ATOM 592 C CA . ARG A 1 74 ? 10.040 1.490 -11.928 1.00 97.50 74 ARG A CA 1
ATOM 593 C C . ARG A 1 74 ? 10.312 2.204 -13.252 1.00 97.50 74 ARG A C 1
ATOM 595 O O . ARG A 1 74 ? 11.046 3.183 -13.281 1.00 97.50 74 ARG A O 1
ATOM 602 N N . ILE A 1 75 ? 9.677 1.752 -14.336 1.00 97.12 75 ILE A N 1
ATOM 603 C CA . ILE A 1 75 ? 9.836 2.353 -15.670 1.00 97.12 75 ILE A CA 1
ATOM 604 C C . ILE A 1 75 ? 9.399 3.824 -15.665 1.00 97.12 75 ILE A C 1
ATOM 606 O O . ILE A 1 75 ? 10.073 4.668 -16.253 1.00 97.12 75 ILE A O 1
ATOM 610 N N . ILE A 1 76 ? 8.288 4.145 -14.996 1.00 97.62 76 ILE A N 1
ATOM 611 C CA . ILE A 1 76 ? 7.817 5.530 -14.877 1.00 97.62 76 ILE A CA 1
ATOM 612 C C . ILE A 1 76 ? 8.808 6.363 -14.050 1.00 97.62 76 ILE A C 1
ATOM 614 O O . ILE A 1 76 ? 9.122 7.483 -14.444 1.00 97.62 76 ILE A O 1
ATOM 618 N N . ALA A 1 77 ? 9.325 5.822 -12.943 1.00 97.06 77 ALA A N 1
ATOM 619 C CA . ALA A 1 77 ? 10.304 6.488 -12.084 1.00 97.06 77 ALA A CA 1
ATOM 620 C C . ALA A 1 77 ? 11.613 6.817 -12.821 1.00 97.06 77 ALA A C 1
ATOM 622 O O . ALA A 1 77 ? 12.114 7.933 -12.682 1.00 97.06 77 ALA A O 1
ATOM 623 N N . ASP A 1 78 ? 12.115 5.887 -13.641 1.00 95.19 78 ASP A N 1
ATOM 624 C CA . ASP A 1 78 ? 13.322 6.064 -14.461 1.00 95.19 78 ASP A CA 1
ATOM 625 C C . ASP A 1 78 ? 13.139 7.155 -15.534 1.00 95.19 78 ASP A C 1
ATOM 627 O O . ASP A 1 78 ? 14.096 7.815 -15.942 1.00 95.19 78 ASP A O 1
ATOM 631 N N . TYR A 1 79 ? 11.903 7.342 -16.004 1.00 92.81 79 TYR A N 1
ATOM 632 C CA . TYR A 1 79 ? 11.567 8.278 -17.074 1.00 92.81 79 TYR A CA 1
ATOM 633 C C . TYR A 1 79 ? 11.202 9.684 -16.568 1.00 92.81 79 TYR A C 1
ATOM 635 O O . TYR A 1 79 ? 11.659 10.681 -17.129 1.00 92.81 79 TYR A O 1
ATOM 643 N N . SER A 1 80 ? 10.355 9.790 -15.538 1.00 97.19 80 SER A N 1
ATOM 644 C CA . SER A 1 80 ? 9.755 11.056 -15.099 1.00 97.19 80 SER A CA 1
ATOM 645 C C . SER A 1 80 ? 9.289 11.001 -13.644 1.00 97.19 80 SER A C 1
ATOM 647 O O . SER A 1 80 ? 8.297 10.359 -13.292 1.00 97.19 80 SER A O 1
ATOM 649 N N . GLY A 1 81 ? 9.955 11.775 -12.782 1.00 96.25 81 GLY A N 1
ATOM 650 C CA . GLY A 1 81 ? 9.565 11.903 -11.375 1.00 96.25 81 GLY A CA 1
ATOM 651 C C . GLY A 1 81 ? 8.179 12.531 -11.168 1.00 96.25 81 GLY A C 1
ATOM 652 O O . GLY A 1 81 ? 7.535 12.244 -10.159 1.00 96.25 81 GLY A O 1
ATOM 653 N N . PHE A 1 82 ? 7.715 13.364 -12.108 1.00 96.25 82 PHE A N 1
ATOM 654 C CA . PHE A 1 82 ? 6.373 13.953 -12.070 1.00 96.25 82 PHE A CA 1
ATOM 655 C C . PHE A 1 82 ? 5.299 12.920 -12.418 1.00 96.25 82 PHE A C 1
ATOM 657 O O . PHE A 1 82 ? 4.341 12.779 -11.662 1.00 96.25 82 PHE A O 1
ATOM 664 N N . ASP A 1 83 ? 5.489 12.144 -13.490 1.00 97.19 83 ASP A N 1
ATOM 665 C CA . ASP A 1 83 ? 4.532 11.096 -13.873 1.00 97.19 83 ASP A CA 1
ATOM 666 C C . ASP A 1 83 ? 4.467 10.001 -12.806 1.00 97.19 83 ASP A C 1
ATOM 668 O O . ASP A 1 83 ? 3.385 9.521 -12.472 1.00 97.19 83 ASP A O 1
ATOM 672 N N . PHE A 1 84 ? 5.609 9.668 -12.199 1.00 97.88 84 PHE A N 1
ATOM 673 C CA . PHE A 1 84 ? 5.669 8.742 -11.072 1.00 97.88 84 PHE A CA 1
ATOM 674 C C . PHE A 1 84 ? 4.867 9.254 -9.872 1.00 97.88 84 PHE A C 1
ATOM 676 O O . PHE A 1 84 ? 4.091 8.510 -9.264 1.00 97.88 84 PHE A O 1
ATOM 683 N N . TRP A 1 85 ? 5.026 10.536 -9.535 1.00 96.31 85 TRP A N 1
ATOM 684 C CA . TRP A 1 85 ? 4.243 11.160 -8.475 1.00 96.31 85 TRP A CA 1
ATOM 685 C C . TRP A 1 85 ? 2.748 11.153 -8.801 1.00 96.31 85 TRP A C 1
ATOM 687 O O . TRP A 1 85 ? 1.959 10.749 -7.954 1.00 96.31 85 TRP A O 1
ATOM 697 N N . CYS A 1 86 ? 2.344 11.520 -10.019 1.00 96.38 86 CYS A N 1
ATOM 698 C CA . CYS A 1 86 ? 0.938 11.483 -10.421 1.00 96.38 86 CYS A CA 1
ATOM 699 C C . CYS A 1 86 ? 0.353 10.067 -10.359 1.00 96.38 86 CYS A C 1
ATOM 701 O O . CYS A 1 86 ? -0.737 9.893 -9.814 1.00 96.38 86 CYS A O 1
ATOM 703 N N . GLU A 1 87 ? 1.062 9.057 -10.869 1.00 97.62 87 GLU A N 1
ATOM 704 C CA . GLU A 1 87 ? 0.599 7.665 -10.850 1.00 97.62 87 GLU A CA 1
ATOM 705 C C . GLU A 1 87 ? 0.401 7.178 -9.407 1.00 97.62 87 GLU A C 1
ATOM 707 O O . GLU A 1 87 ? -0.677 6.699 -9.057 1.00 97.62 87 GLU A O 1
ATOM 712 N N . THR A 1 88 ? 1.404 7.367 -8.543 1.00 96.75 88 THR A N 1
ATOM 713 C CA . THR A 1 88 ? 1.345 6.930 -7.135 1.00 96.75 88 THR A CA 1
ATOM 714 C C . THR A 1 88 ? 0.330 7.726 -6.310 1.00 96.75 88 THR A C 1
ATOM 716 O O . THR A 1 88 ? -0.357 7.155 -5.463 1.00 96.75 88 THR A O 1
ATOM 719 N N . TYR A 1 89 ? 0.163 9.023 -6.584 1.00 95.75 89 TYR A N 1
ATOM 720 C CA . TYR A 1 89 ? -0.805 9.884 -5.903 1.00 95.75 89 TYR A CA 1
ATOM 721 C C . TYR A 1 89 ? -2.253 9.597 -6.318 1.00 95.75 89 TYR A C 1
ATOM 723 O O . TYR A 1 89 ? -3.162 9.649 -5.488 1.00 95.75 89 TYR A O 1
ATOM 731 N N . LEU A 1 90 ? -2.504 9.302 -7.593 1.00 96.50 90 LEU A N 1
ATOM 732 C CA . LEU A 1 90 ? -3.853 8.997 -8.074 1.00 96.50 90 LEU A CA 1
ATOM 733 C C . LEU A 1 90 ? -4.257 7.546 -7.775 1.00 96.50 90 LEU A C 1
ATOM 735 O O . LEU A 1 90 ? -5.443 7.273 -7.609 1.00 96.50 90 LEU A O 1
ATOM 739 N N . GLN A 1 91 ? -3.290 6.632 -7.639 1.00 96.19 91 GLN A N 1
ATOM 740 C CA . GLN A 1 91 ? -3.508 5.213 -7.323 1.00 96.19 91 GLN A CA 1
ATOM 741 C C . GLN A 1 91 ? -3.146 4.861 -5.870 1.00 96.19 91 GLN A C 1
ATOM 743 O O . GLN A 1 91 ? -2.674 3.758 -5.594 1.00 96.19 91 GLN A O 1
ATOM 748 N N . LYS A 1 92 ? -3.393 5.765 -4.910 1.00 95.50 92 LYS A N 1
ATOM 749 C CA . LYS A 1 92 ? -3.063 5.558 -3.481 1.00 95.50 92 LYS A CA 1
ATOM 750 C C . LYS A 1 92 ? -3.575 4.238 -2.916 1.00 95.50 92 LYS A C 1
ATOM 752 O O . LYS A 1 92 ? -2.879 3.613 -2.129 1.00 95.50 92 LYS A O 1
ATOM 757 N N . ARG A 1 93 ? -4.774 3.803 -3.319 1.00 95.50 93 ARG A N 1
ATOM 758 C CA . ARG A 1 93 ? -5.347 2.521 -2.882 1.00 95.50 93 ARG A CA 1
ATOM 759 C C . ARG A 1 93 ? -4.461 1.345 -3.293 1.00 95.50 93 ARG A C 1
ATOM 761 O O . ARG A 1 93 ? -4.143 0.507 -2.460 1.00 95.50 93 ARG A O 1
ATOM 768 N N . VAL A 1 94 ? -4.038 1.327 -4.554 1.00 97.38 94 VAL A N 1
ATOM 769 C CA . VAL A 1 94 ? -3.180 0.281 -5.123 1.00 97.38 94 VAL A CA 1
ATOM 770 C C . VAL A 1 94 ? -1.830 0.279 -4.419 1.00 97.38 94 VAL A C 1
ATOM 772 O O . VAL A 1 94 ? -1.361 -0.771 -3.990 1.00 97.38 94 VAL A O 1
ATOM 775 N N . VAL A 1 95 ? -1.240 1.467 -4.242 1.00 97.50 95 VAL A N 1
ATOM 776 C CA . VAL A 1 95 ? 0.022 1.631 -3.513 1.00 97.50 95 VAL A CA 1
ATOM 777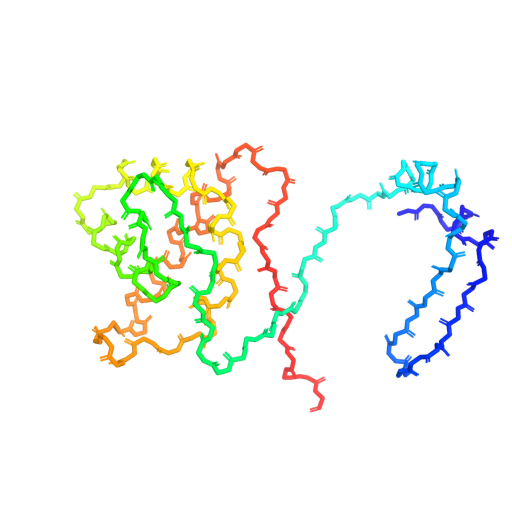 C C . VAL A 1 95 ? -0.118 1.113 -2.084 1.00 97.50 95 VAL A C 1
ATOM 779 O O . VAL A 1 95 ? 0.669 0.273 -1.672 1.00 97.50 95 VAL A O 1
ATOM 782 N N . TYR A 1 96 ? -1.141 1.542 -1.345 1.00 96.94 96 TYR A N 1
ATOM 783 C CA . TYR A 1 96 ? -1.363 1.121 0.037 1.00 96.94 96 TYR A CA 1
ATOM 784 C C . TYR A 1 96 ? -1.514 -0.396 0.168 1.00 96.94 96 TYR A C 1
ATOM 786 O O . TYR A 1 96 ? -0.870 -1.008 1.016 1.00 96.94 96 TYR A O 1
ATOM 794 N N . LEU A 1 97 ? -2.340 -1.010 -0.683 1.00 96.25 97 LEU A N 1
ATOM 795 C CA . LEU A 1 97 ? -2.634 -2.441 -0.609 1.00 96.25 97 LEU A CA 1
ATOM 796 C C . LEU A 1 97 ? -1.448 -3.317 -1.016 1.00 96.25 97 LEU A C 1
ATOM 798 O O . LEU A 1 97 ? -1.273 -4.396 -0.452 1.00 96.25 97 LEU A O 1
ATOM 802 N N . HIS A 1 98 ? -0.651 -2.893 -1.998 1.00 97.69 98 HIS A N 1
ATOM 803 C CA . HIS A 1 98 ? 0.418 -3.730 -2.552 1.00 97.69 98 HIS A CA 1
ATOM 804 C C . HIS A 1 98 ? 1.804 -3.395 -2.035 1.00 97.69 98 HIS A C 1
ATOM 806 O O . HIS A 1 98 ? 2.699 -4.218 -2.185 1.00 97.69 98 HIS A O 1
ATOM 812 N N . TYR A 1 99 ? 1.996 -2.249 -1.387 1.00 97.75 99 TYR A N 1
ATOM 813 C CA . TYR A 1 99 ? 3.275 -1.900 -0.782 1.00 97.75 99 TYR A CA 1
ATOM 814 C C . TYR A 1 99 ? 3.845 -3.000 0.138 1.00 97.75 99 TYR A C 1
ATOM 816 O O . TYR A 1 99 ? 5.010 -3.350 -0.059 1.00 97.75 99 TYR A O 1
ATOM 824 N N . PRO A 1 100 ? 3.082 -3.634 1.059 1.00 97.06 100 PRO A N 1
ATOM 825 C CA . PRO A 1 100 ? 3.640 -4.734 1.846 1.00 97.06 100 PRO A CA 1
ATOM 826 C C . PRO A 1 100 ? 4.037 -5.949 0.988 1.00 97.06 100 PRO A C 1
ATOM 828 O O . PRO A 1 100 ? 5.095 -6.529 1.218 1.00 97.06 100 PRO A O 1
ATOM 831 N N . TYR A 1 101 ? 3.279 -6.267 -0.068 1.00 97.12 101 TYR A N 1
ATOM 832 C CA . TYR A 1 101 ? 3.666 -7.314 -1.021 1.00 97.12 101 TYR A CA 1
ATOM 833 C C . TYR A 1 101 ? 4.971 -6.959 -1.735 1.00 97.12 101 TYR A C 1
ATOM 835 O O . TYR A 1 101 ? 5.885 -7.773 -1.803 1.00 97.12 101 TYR A O 1
ATOM 843 N N . TRP A 1 102 ? 5.096 -5.729 -2.235 1.00 97.56 102 TRP A N 1
ATOM 844 C CA . TRP A 1 102 ? 6.303 -5.259 -2.909 1.00 97.56 102 TRP A CA 1
ATOM 845 C C . TRP A 1 102 ? 7.523 -5.251 -1.988 1.00 97.56 102 TRP A C 1
ATOM 847 O O . TRP A 1 102 ? 8.625 -5.516 -2.456 1.00 97.56 102 TRP A O 1
ATOM 857 N N . LYS A 1 103 ? 7.356 -5.000 -0.685 1.00 9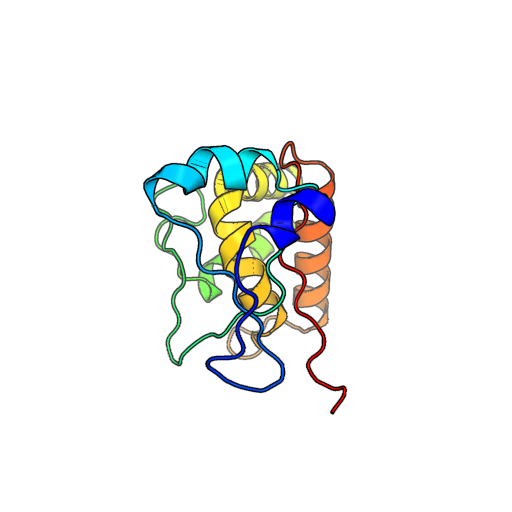6.19 103 LYS A N 1
ATOM 858 C CA . LYS A 1 103 ? 8.452 -5.119 0.287 1.00 96.19 103 LYS A CA 1
ATOM 859 C C . LYS A 1 103 ? 8.946 -6.552 0.440 1.00 96.19 103 LYS A C 1
ATOM 861 O O . LYS A 1 103 ? 10.156 -6.767 0.452 1.00 96.19 103 LYS A O 1
ATOM 866 N N . GLU A 1 104 ? 8.049 -7.521 0.549 1.00 94.62 104 GLU A N 1
ATOM 867 C CA . GLU A 1 104 ? 8.412 -8.918 0.827 1.00 94.62 104 GLU A CA 1
ATOM 868 C C . GLU A 1 104 ? 8.797 -9.705 -0.430 1.00 94.62 104 GLU A C 1
ATOM 870 O O . GLU A 1 104 ? 9.632 -10.606 -0.367 1.00 94.62 104 GLU A O 1
ATOM 875 N N . HIS A 1 105 ? 8.225 -9.361 -1.584 1.00 95.25 105 HIS A N 1
ATOM 876 C CA . HIS A 1 105 ? 8.389 -10.130 -2.812 1.00 95.25 105 HIS A CA 1
ATOM 877 C C . HIS A 1 105 ? 9.803 -10.017 -3.399 1.00 95.25 105 HIS A C 1
ATOM 879 O O . HIS A 1 105 ? 10.384 -8.930 -3.463 1.00 95.25 105 HIS A O 1
ATOM 885 N N . ASP A 1 106 ? 10.353 -11.141 -3.858 1.00 95.00 106 ASP A N 1
ATOM 886 C CA . ASP A 1 106 ? 11.578 -11.169 -4.655 1.00 95.00 106 ASP A CA 1
ATOM 887 C C . ASP A 1 106 ? 11.232 -10.992 -6.139 1.00 95.00 106 ASP A C 1
ATOM 889 O O . ASP A 1 106 ? 10.483 -11.787 -6.693 1.00 95.00 106 ASP A O 1
ATOM 893 N N . PHE A 1 107 ? 11.792 -9.955 -6.764 1.00 95.81 107 PHE A N 1
ATOM 894 C CA . PHE A 1 107 ? 11.584 -9.609 -8.176 1.00 95.81 107 PHE A CA 1
ATOM 895 C C . PHE A 1 107 ? 12.765 -10.022 -9.073 1.00 95.81 107 PHE A C 1
ATOM 897 O O . PHE A 1 107 ? 12.917 -9.529 -10.201 1.00 95.81 107 PHE A O 1
ATOM 904 N N . SER A 1 108 ? 13.651 -10.887 -8.573 1.00 93.00 108 SER A N 1
ATOM 905 C CA . SER A 1 108 ? 14.814 -11.376 -9.318 1.00 93.00 108 SER A CA 1
ATOM 906 C C . SER A 1 108 ? 14.427 -12.128 -10.600 1.00 93.00 108 SER A C 1
ATOM 908 O O . SER A 1 108 ? 15.156 -12.077 -11.596 1.00 93.00 108 SER A O 1
ATOM 910 N N . ASP A 1 109 ? 13.247 -12.750 -10.621 1.00 91.25 109 ASP A N 1
ATOM 911 C CA . ASP A 1 109 ? 12.651 -13.444 -11.765 1.00 91.25 109 ASP A CA 1
ATOM 912 C C . ASP A 1 109 ? 12.395 -12.516 -12.965 1.00 91.25 109 ASP A C 1
ATOM 914 O O . ASP A 1 109 ? 12.578 -12.921 -14.118 1.00 91.25 109 ASP A O 1
ATOM 918 N N . ILE A 1 110 ? 12.062 -11.251 -12.702 1.00 93.19 110 ILE A N 1
ATOM 919 C CA . ILE A 1 110 ? 11.901 -10.201 -13.717 1.00 93.19 110 ILE A CA 1
ATOM 920 C C . ILE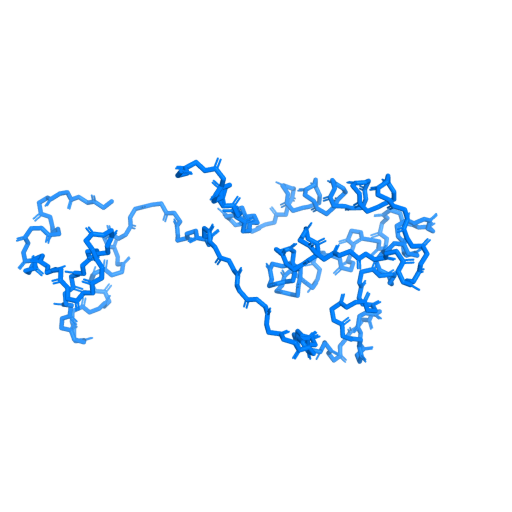 A 1 110 ? 13.110 -9.257 -13.810 1.00 93.19 110 ILE A C 1
ATOM 922 O O . ILE A 1 110 ? 13.029 -8.205 -14.445 1.00 93.19 110 ILE A O 1
ATOM 926 N N . ARG A 1 111 ? 14.264 -9.665 -13.259 1.00 94.38 111 ARG A N 1
ATOM 927 C CA . ARG A 1 111 ? 15.562 -8.963 -13.332 1.00 94.38 111 ARG A CA 1
ATOM 928 C C . ARG A 1 111 ? 15.597 -7.591 -12.652 1.00 94.38 111 ARG A C 1
ATOM 930 O O . ARG A 1 111 ? 16.421 -6.757 -13.027 1.00 94.38 111 ARG A O 1
ATOM 937 N N . ILE A 1 112 ? 14.750 -7.362 -11.653 1.00 95.62 112 ILE A N 1
ATOM 938 C CA . ILE A 1 112 ? 14.865 -6.182 -10.791 1.00 95.62 112 ILE A CA 1
ATOM 939 C C . ILE A 1 112 ? 15.848 -6.516 -9.668 1.00 95.62 112 ILE A C 1
ATOM 941 O O . ILE A 1 112 ? 15.676 -7.503 -8.952 1.00 95.62 112 ILE A O 1
ATOM 945 N N . THR A 1 113 ? 16.904 -5.714 -9.526 1.00 96.56 113 THR A N 1
ATOM 946 C CA . THR A 1 113 ? 17.892 -5.903 -8.455 1.00 96.56 113 THR A CA 1
ATOM 947 C C . THR A 1 113 ? 17.339 -5.440 -7.107 1.00 96.56 113 THR A C 1
ATOM 949 O O . THR A 1 113 ? 16.421 -4.621 -7.040 1.00 96.56 113 THR A O 1
ATOM 952 N N . MET A 1 114 ? 17.936 -5.917 -6.011 1.00 95.94 114 MET A N 1
ATOM 953 C CA . MET A 1 114 ? 17.595 -5.447 -4.663 1.00 95.94 114 MET A CA 1
ATOM 954 C C . MET A 1 114 ? 17.778 -3.927 -4.523 1.00 95.94 114 MET A C 1
ATOM 956 O O . MET A 1 114 ? 16.916 -3.260 -3.972 1.00 95.94 114 MET A O 1
ATOM 960 N N . GLU A 1 115 ? 18.833 -3.361 -5.117 1.00 96.75 115 GLU A N 1
ATOM 961 C CA . GLU A 1 115 ? 19.072 -1.911 -5.129 1.00 96.75 115 GLU A CA 1
ATOM 962 C C . GLU A 1 115 ? 17.958 -1.141 -5.856 1.00 96.75 115 GLU A C 1
ATOM 964 O O . GLU A 1 115 ? 17.465 -0.133 -5.351 1.00 96.75 115 GLU A O 1
ATOM 969 N N . GLN A 1 116 ? 17.516 -1.627 -7.022 1.00 96.69 116 GLN A N 1
ATOM 970 C CA . GLN A 1 116 ? 16.410 -1.013 -7.764 1.00 96.69 116 GLN A CA 1
ATOM 971 C C . GLN A 1 116 ? 15.095 -1.104 -6.988 1.00 96.69 116 GLN A C 1
ATOM 973 O O . GLN A 1 116 ? 14.327 -0.141 -6.956 1.00 96.69 116 GLN A O 1
ATOM 978 N N . LYS A 1 117 ? 14.844 -2.251 -6.351 1.00 97.88 117 LYS A N 1
ATOM 979 C CA . LYS A 1 117 ? 13.678 -2.464 -5.493 1.00 97.88 117 LYS A CA 1
ATOM 980 C C . LYS A 1 117 ? 13.680 -1.480 -4.322 1.00 97.88 117 LYS A C 1
ATOM 982 O O . LYS A 1 117 ? 12.692 -0.775 -4.133 1.00 97.88 117 LYS A O 1
ATOM 987 N N . ASP A 1 118 ? 14.781 -1.396 -3.581 1.00 97.88 118 ASP A N 1
ATOM 988 C CA . ASP A 1 118 ? 14.907 -0.522 -2.413 1.00 97.88 118 ASP A CA 1
ATOM 989 C C . ASP A 1 118 ? 14.797 0.956 -2.808 1.00 97.88 118 ASP A C 1
ATOM 991 O O . ASP A 1 118 ? 14.100 1.730 -2.153 1.00 97.88 118 ASP A O 1
ATOM 995 N N . SER A 1 119 ? 15.423 1.350 -3.921 1.00 97.69 119 SER A N 1
ATOM 996 C CA . SER A 1 119 ? 15.305 2.704 -4.469 1.00 97.69 119 SER A CA 1
ATOM 997 C C . SER A 1 119 ? 13.850 3.064 -4.780 1.00 97.69 119 SER A C 1
ATOM 999 O O . SER A 1 119 ? 13.363 4.105 -4.330 1.00 97.69 119 SER A O 1
ATOM 1001 N N . LEU A 1 120 ? 13.122 2.184 -5.475 1.00 98.19 120 LEU A N 1
ATOM 1002 C CA . LEU A 1 120 ? 11.723 2.424 -5.820 1.00 98.19 120 LEU A CA 1
ATOM 1003 C C . LEU A 1 120 ? 10.818 2.460 -4.581 1.00 98.19 120 LEU A C 1
ATOM 1005 O O . LEU A 1 120 ? 9.955 3.332 -4.488 1.00 98.19 120 LEU A O 1
ATOM 1009 N N . LEU A 1 121 ? 11.019 1.556 -3.617 1.00 98.12 121 LEU A N 1
ATOM 1010 C CA . LEU A 1 121 ? 10.267 1.550 -2.358 1.00 98.12 121 LEU A CA 1
ATOM 1011 C C . LEU A 1 121 ? 10.475 2.854 -1.576 1.00 98.12 121 LEU A C 1
ATOM 1013 O O . LEU A 1 121 ? 9.492 3.456 -1.144 1.00 98.12 121 LEU A O 1
ATOM 1017 N N . ASN A 1 122 ? 11.713 3.346 -1.481 1.00 97.81 122 ASN A N 1
ATOM 1018 C CA . ASN A 1 122 ? 12.014 4.635 -0.852 1.00 97.81 122 ASN A CA 1
ATOM 1019 C C . ASN A 1 122 ? 11.325 5.799 -1.580 1.00 97.81 122 ASN A C 1
ATOM 1021 O O . ASN A 1 122 ? 10.742 6.676 -0.943 1.00 97.81 122 ASN A O 1
ATOM 1025 N N . MET A 1 123 ? 11.318 5.790 -2.917 1.00 97.94 123 MET A N 1
ATOM 1026 C CA . MET A 1 123 ? 10.589 6.797 -3.692 1.00 97.94 123 MET A CA 1
ATOM 1027 C C . MET A 1 123 ? 9.083 6.755 -3.408 1.00 97.94 123 MET A C 1
ATOM 1029 O O . MET A 1 123 ? 8.472 7.812 -3.243 1.00 97.94 123 MET A O 1
ATOM 1033 N N . ILE A 1 124 ? 8.477 5.564 -3.336 1.00 98.12 124 ILE A N 1
ATOM 1034 C CA . ILE A 1 124 ? 7.059 5.396 -2.979 1.00 98.12 124 ILE A CA 1
ATOM 1035 C C . ILE A 1 124 ? 6.793 5.972 -1.584 1.00 98.12 124 ILE A C 1
ATOM 1037 O O . ILE A 1 124 ? 5.852 6.749 -1.418 1.00 98.12 124 ILE A O 1
ATOM 1041 N N . GLU A 1 125 ? 7.628 5.641 -0.598 1.00 97.25 125 GLU A N 1
ATOM 1042 C CA . GLU A 1 125 ? 7.509 6.162 0.767 1.00 97.25 125 GLU A CA 1
ATOM 1043 C C . GLU A 1 125 ? 7.590 7.687 0.813 1.00 97.25 125 GLU A C 1
ATOM 1045 O O . GLU A 1 125 ? 6.765 8.334 1.460 1.00 97.25 125 GLU A O 1
ATOM 1050 N N . ASP A 1 126 ? 8.549 8.282 0.109 1.00 96.56 126 ASP A N 1
ATOM 1051 C CA . ASP A 1 126 ? 8.719 9.731 0.084 1.00 96.56 126 ASP A CA 1
ATOM 1052 C C . ASP A 1 126 ? 7.542 10.435 -0.593 1.00 96.56 126 ASP A C 1
ATOM 1054 O O . ASP A 1 126 ? 7.092 11.479 -0.113 1.00 96.56 126 ASP A O 1
ATOM 1058 N N . ARG A 1 127 ? 6.973 9.852 -1.659 1.00 96.00 127 ARG A N 1
ATOM 1059 C CA . ARG A 1 127 ? 5.738 10.373 -2.273 1.00 96.00 127 ARG A CA 1
ATOM 1060 C C . ARG A 1 127 ? 4.526 10.210 -1.366 1.00 96.00 127 ARG A C 1
ATOM 1062 O O . ARG A 1 127 ? 3.672 11.095 -1.351 1.00 96.00 127 ARG A O 1
ATOM 1069 N N . TRP A 1 128 ? 4.464 9.131 -0.591 1.00 96.88 128 TRP A N 1
ATOM 1070 C CA . TRP A 1 128 ? 3.395 8.915 0.378 1.00 96.88 128 TRP A CA 1
ATOM 1071 C C . TRP A 1 128 ? 3.431 9.946 1.510 1.00 96.88 128 TRP A C 1
ATOM 1073 O O . TRP A 1 128 ? 2.395 10.529 1.833 1.00 96.88 128 TRP A O 1
ATOM 1083 N N . LYS A 1 129 ? 4.621 10.230 2.063 1.00 94.56 129 LYS A N 1
ATOM 1084 C CA . LYS A 1 129 ? 4.828 11.205 3.154 1.00 94.56 129 LYS A CA 1
ATOM 1085 C C . LYS A 1 129 ? 4.330 12.611 2.814 1.00 94.56 129 LYS A C 1
ATOM 1087 O O . LYS A 1 129 ? 3.908 13.330 3.711 1.00 94.56 129 LYS A O 1
ATOM 1092 N N . ILE A 1 130 ? 4.401 13.006 1.543 1.00 93.81 130 ILE A N 1
ATOM 1093 C CA . ILE A 1 130 ? 3.958 14.331 1.074 1.00 93.81 130 ILE A CA 1
ATOM 1094 C C . ILE A 1 130 ? 2.530 14.330 0.504 1.00 93.81 130 ILE A C 1
ATOM 1096 O O . ILE A 1 130 ? 2.108 15.327 -0.082 1.00 93.81 130 ILE A O 1
ATOM 1100 N N . SER A 1 131 ? 1.805 13.213 0.602 1.00 93.44 131 SER A N 1
ATOM 1101 C CA . SER A 1 131 ? 0.424 13.111 0.128 1.00 93.44 131 SER A CA 1
ATOM 1102 C C . SER A 1 131 ? -0.580 13.698 1.131 1.00 93.44 131 SER A C 1
ATOM 1104 O O . SER A 1 131 ? -0.237 14.053 2.254 1.00 93.44 131 SER A O 1
ATOM 1106 N N . ASP A 1 132 ? -1.841 13.793 0.719 1.00 93.56 132 ASP A N 1
ATOM 1107 C CA . ASP A 1 132 ? -2.988 14.184 1.549 1.00 93.56 132 ASP A CA 1
ATOM 1108 C C . ASP A 1 132 ? -3.549 13.025 2.398 1.00 93.56 132 ASP A C 1
ATOM 1110 O O . ASP A 1 132 ? -4.579 13.185 3.055 1.00 93.56 132 ASP A O 1
ATOM 1114 N N . VAL A 1 133 ? -2.904 11.852 2.390 1.00 91.44 133 VAL A N 1
ATOM 1115 C CA . VAL A 1 133 ? -3.349 10.696 3.175 1.00 91.44 133 VAL A CA 1
ATOM 1116 C C . VAL A 1 133 ? -2.905 10.868 4.633 1.00 91.44 133 VAL A C 1
ATOM 1118 O O . VAL A 1 133 ? -1.707 10.969 4.893 1.00 91.44 133 VAL A O 1
ATOM 1121 N N . PRO A 1 134 ? -3.830 10.871 5.613 1.00 89.69 134 PRO A N 1
ATOM 1122 C CA . PRO A 1 134 ? -3.515 11.221 7.001 1.00 89.69 134 PRO A CA 1
ATOM 1123 C C . PRO A 1 134 ? -2.857 10.085 7.807 1.00 89.69 134 PRO A C 1
ATOM 1125 O O . PRO A 1 134 ? -2.656 10.229 9.009 1.00 89.69 134 PRO A O 1
ATOM 1128 N N . PHE A 1 135 ? -2.531 8.958 7.170 1.00 90.25 135 PHE A N 1
ATOM 1129 C CA . PHE A 1 135 ? -1.917 7.785 7.792 1.00 90.25 135 PHE A CA 1
ATOM 1130 C C . PHE A 1 135 ? -0.760 7.238 6.946 1.00 90.25 135 PHE A C 1
ATOM 1132 O O . PHE A 1 135 ? -0.672 7.468 5.738 1.00 90.25 135 PHE A O 1
ATOM 1139 N N . GLY A 1 136 ? 0.151 6.511 7.593 1.00 92.56 136 GLY A N 1
ATOM 1140 C CA . GLY A 1 136 ? 1.319 5.920 6.938 1.00 92.56 136 GLY A CA 1
ATOM 1141 C C . GLY A 1 136 ? 0.984 4.710 6.061 1.00 92.56 136 GLY A C 1
ATOM 1142 O O . GLY A 1 136 ? -0.090 4.124 6.170 1.00 92.56 136 GLY A O 1
ATOM 1143 N N . LEU A 1 137 ? 1.937 4.314 5.213 1.00 94.88 137 LEU A N 1
ATOM 1144 C CA . LEU A 1 137 ? 1.905 3.010 4.543 1.00 94.88 137 LEU A CA 1
ATOM 1145 C C . LEU A 1 137 ? 1.920 1.865 5.573 1.00 94.88 137 LEU A C 1
ATOM 1147 O O . LEU A 1 137 ? 2.450 2.067 6.671 1.00 94.88 137 LEU A O 1
ATOM 1151 N N . PRO A 1 138 ? 1.402 0.670 5.222 1.00 94.75 138 PRO A N 1
ATOM 1152 C CA . PRO A 1 138 ? 1.464 -0.509 6.083 1.00 94.75 138 PRO A CA 1
ATOM 1153 C C . PRO A 1 138 ? 2.873 -0.768 6.621 1.00 94.75 138 PRO A C 1
ATOM 1155 O O . PRO A 1 138 ? 3.850 -0.808 5.863 1.00 94.75 138 PRO A O 1
ATOM 1158 N N . ARG A 1 139 ? 2.976 -0.950 7.939 1.00 86.06 139 ARG A N 1
ATOM 1159 C CA . ARG A 1 139 ? 4.237 -1.177 8.644 1.00 86.06 139 ARG A CA 1
ATOM 1160 C C . ARG A 1 139 ? 4.297 -2.636 9.041 1.00 86.06 139 ARG A C 1
ATOM 1162 O O . ARG A 1 139 ? 3.818 -3.014 10.097 1.00 86.06 139 ARG A O 1
ATOM 1169 N N . LEU A 1 140 ? 4.899 -3.444 8.179 1.00 81.94 140 LEU A N 1
ATOM 1170 C CA . LEU A 1 140 ? 5.142 -4.846 8.487 1.00 81.94 140 LEU A CA 1
ATOM 1171 C C . LEU A 1 140 ? 6.074 -4.939 9.698 1.00 81.94 140 LEU A C 1
ATOM 1173 O O . LEU A 1 140 ? 7.236 -4.526 9.630 1.00 81.94 140 LEU A O 1
ATOM 1177 N N . SER A 1 141 ? 5.538 -5.436 10.806 1.00 70.75 141 SER A N 1
ATOM 1178 C CA . SER A 1 141 ? 6.305 -5.733 12.008 1.00 70.75 141 SER A CA 1
ATOM 1179 C C . SER A 1 141 ? 7.299 -6.843 11.678 1.00 70.75 141 SER A C 1
ATOM 1181 O O . SER A 1 141 ? 6.925 -7.855 11.087 1.00 70.75 141 SER A O 1
ATOM 1183 N N . ASN A 1 142 ? 8.574 -6.675 12.040 1.00 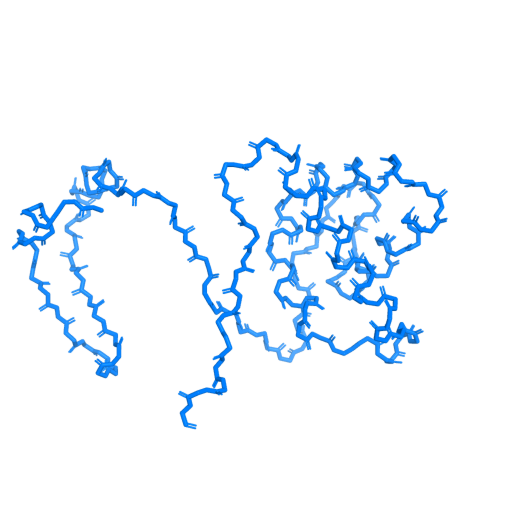54.53 142 ASN A N 1
ATOM 1184 C CA . ASN A 1 142 ? 9.558 -7.747 11.897 1.00 54.53 142 ASN A CA 1
ATOM 1185 C C . ASN A 1 142 ? 9.128 -8.929 12.780 1.00 54.53 142 ASN A C 1
ATOM 1187 O O . ASN A 1 142 ? 9.372 -8.907 13.982 1.00 54.53 142 ASN A O 1
ATOM 1191 N N . GLN A 1 143 ? 8.553 -9.978 12.192 1.00 47.88 143 GLN A N 1
ATOM 1192 C CA . GLN A 1 143 ? 8.223 -11.227 12.895 1.00 47.88 143 GLN A CA 1
ATOM 1193 C C . GLN A 1 143 ? 9.467 -12.083 13.237 1.00 47.88 143 GLN A C 1
ATOM 1195 O O . GLN A 1 143 ? 9.340 -13.240 13.610 1.00 47.88 143 GLN A O 1
ATOM 1200 N N . ASN A 1 144 ? 10.683 -11.526 13.159 1.00 37.66 144 ASN A N 1
ATOM 1201 C CA . ASN A 1 144 ? 11.933 -12.204 13.534 1.00 37.66 144 ASN A CA 1
ATOM 1202 C C . ASN A 1 144 ? 12.387 -11.827 14.957 1.00 37.66 144 ASN A C 1
ATOM 1204 O O . ASN A 1 144 ? 13.543 -11.456 15.169 1.00 37.66 144 ASN A O 1
ATOM 1208 N N . ALA A 1 145 ? 11.469 -11.878 15.919 1.00 35.31 145 ALA A N 1
ATOM 1209 C CA . ALA A 1 145 ? 11.775 -11.772 17.342 1.00 35.31 145 ALA A CA 1
ATOM 1210 C C . ALA A 1 145 ? 10.899 -12.751 18.138 1.00 35.31 145 ALA A C 1
ATOM 1212 O O . ALA A 1 145 ? 10.161 -12.345 19.030 1.00 35.31 145 ALA A O 1
ATOM 1213 N N . GLU A 1 146 ? 10.992 -14.033 17.791 1.00 31.94 146 GLU A N 1
ATOM 1214 C CA . GLU A 1 146 ? 10.656 -15.156 18.674 1.00 31.94 146 GLU A CA 1
ATOM 1215 C C . GLU A 1 146 ? 11.814 -16.158 18.693 1.00 31.94 146 GLU A C 1
ATOM 1217 O O . GLU A 1 146 ? 12.389 -16.420 17.608 1.00 31.94 146 GLU A O 1
#

Radius of gyration: 18.9 Å; chains: 1; bounding box: 45×33×48 Å

Sequence (146 aa):
MQEIYISRFERRVVGGREHEEFWIPADELNEFNSHIEGCIEVDAAYFGRGFAGEIPTALNLKGKDAIKQFDCLRIIADYSGFDFWCETYLQKRVVYLHYPYWKEHDFSDIRITMEQKDSLLNMIEDRWKISDVPFGLPRLSNQNAE

pLDDT: mean 91.68, std 10.81, range [31.94, 98.31]

Foldseek 3Di:
DDPVVQVVFDWDDPDDPPDIDTDDDPVCVVVVVVPDDDDDAAADDDADPPQFADADCDDQSHRGGLLVNLVSLLVCVVPDLVSSLVVCQVPVVRCQRSLVVLVPDDNVVVPQDPVSSVVSSVSSQVSQVPHPDPDHRHHHDPPPPD